Protein AF-A0A3N5G6T3-F1 (afdb_monomer_lite)

Sequence (82 aa):
MNKNTDWELIHSEPGPQLALFRTRYDLMKNPRNAKSLKAIVLETQDWVNVLALTPEQKILTVRQYRFGIGKSTTEIPAGLMD

Foldseek 3Di:
DPQDQDWDFPDKDWDDDDPFWTWIWTFTAGSPPRDTDTDIDTDHADKDFDFDADPVRDTDWDWDQDPVVRGTDTGTDMDGDD

Structure (mmCIF, N/CA/C/O backbone):
data_AF-A0A3N5G6T3-F1
#
_entry.id   AF-A0A3N5G6T3-F1
#
loop_
_atom_site.group_PDB
_atom_site.id
_atom_site.type_symbol
_atom_site.label_atom_id
_atom_site.label_alt_id
_atom_site.label_comp_id
_atom_site.label_asym_id
_atom_site.label_entity_id
_atom_site.label_seq_id
_atom_site.pdbx_PDB_ins_code
_atom_site.Cartn_x
_atom_site.Cartn_y
_atom_site.Cartn_z
_atom_site.occupancy
_atom_site.B_iso_or_equiv
_atom_site.auth_seq_id
_atom_site.auth_comp_id
_atom_site.auth_asym_id
_atom_site.auth_atom_id
_atom_site.pdbx_PDB_model_num
ATOM 1 N N . MET A 1 1 ? 33.315 6.833 6.098 1.00 49.47 1 MET A N 1
ATOM 2 C CA . MET A 1 1 ? 32.802 7.051 4.726 1.00 49.47 1 MET A CA 1
ATOM 3 C C . MET A 1 1 ? 31.290 6.917 4.772 1.00 49.47 1 MET A C 1
ATOM 5 O O . MET A 1 1 ? 30.818 5.825 5.070 1.00 49.47 1 MET A O 1
ATOM 9 N N . ASN A 1 2 ? 30.544 7.999 4.542 1.00 56.66 2 ASN A N 1
ATOM 10 C CA . ASN A 1 2 ? 29.088 7.923 4.400 1.00 56.66 2 ASN A CA 1
ATOM 11 C C . ASN A 1 2 ? 28.782 7.129 3.129 1.00 56.66 2 ASN A C 1
ATOM 13 O O . ASN A 1 2 ? 29.074 7.590 2.028 1.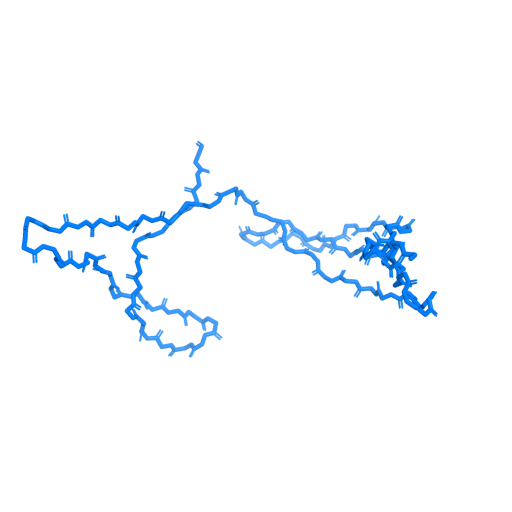00 56.66 2 ASN A O 1
ATOM 17 N N . LYS A 1 3 ? 28.271 5.903 3.272 1.00 70.62 3 LYS A N 1
ATOM 18 C CA . LYS A 1 3 ? 27.777 5.141 2.124 1.00 70.62 3 LYS A CA 1
ATOM 19 C C . LYS A 1 3 ? 26.444 5.756 1.721 1.00 70.62 3 LYS A C 1
ATOM 21 O O . LYS A 1 3 ? 25.510 5.714 2.512 1.00 70.62 3 LYS A O 1
ATOM 26 N N . ASN A 1 4 ? 26.382 6.323 0.520 1.00 79.75 4 ASN A N 1
ATOM 27 C CA . ASN A 1 4 ? 25.120 6.759 -0.061 1.00 79.75 4 ASN A CA 1
ATOM 28 C C . ASN A 1 4 ? 24.190 5.536 -0.196 1.00 79.75 4 ASN A C 1
ATOM 30 O O . ASN A 1 4 ? 24.573 4.531 -0.803 1.00 79.75 4 ASN A O 1
ATOM 34 N N . THR A 1 5 ? 23.019 5.590 0.439 1.00 88.69 5 THR A N 1
ATOM 35 C CA . THR A 1 5 ? 21.994 4.533 0.410 1.00 88.69 5 THR A CA 1
ATOM 36 C C . THR A 1 5 ? 20.923 4.777 -0.641 1.00 88.69 5 THR A C 1
ATOM 38 O O . THR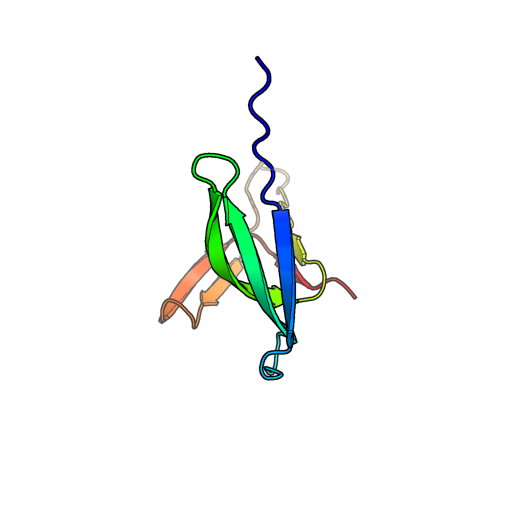 A 1 5 ? 20.091 3.895 -0.871 1.00 88.69 5 THR A O 1
ATOM 41 N N . ASP A 1 6 ? 20.957 5.939 -1.284 1.00 94.56 6 ASP A 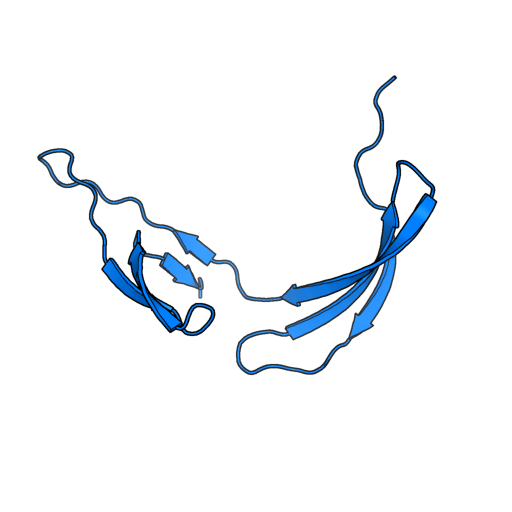N 1
ATOM 42 C CA . ASP A 1 6 ? 19.907 6.384 -2.180 1.00 94.56 6 ASP A CA 1
ATOM 43 C C . ASP A 1 6 ? 20.066 5.697 -3.533 1.00 94.56 6 ASP A C 1
ATOM 45 O O . ASP A 1 6 ? 21.154 5.626 -4.112 1.00 94.56 6 ASP A O 1
ATOM 49 N N . TRP A 1 7 ? 18.964 5.139 -4.022 1.00 96.50 7 TRP A N 1
ATOM 50 C CA . TRP A 1 7 ? 18.907 4.562 -5.356 1.00 96.50 7 TRP A CA 1
ATOM 51 C C . TRP A 1 7 ? 18.722 5.676 -6.383 1.00 96.50 7 TRP A C 1
ATOM 53 O O . TRP A 1 7 ? 17.894 6.565 -6.201 1.00 96.50 7 TRP A O 1
ATOM 63 N N . GLU A 1 8 ? 19.471 5.608 -7.478 1.00 97.19 8 GLU A N 1
ATOM 64 C CA . GLU A 1 8 ? 19.371 6.569 -8.579 1.00 97.19 8 GLU A CA 1
ATOM 65 C C . GLU A 1 8 ? 18.248 6.137 -9.531 1.00 97.19 8 GLU A C 1
ATOM 67 O O . GLU A 1 8 ? 18.267 5.013 -10.041 1.00 97.19 8 GLU A O 1
ATOM 72 N N . LEU A 1 9 ? 17.275 7.015 -9.777 1.00 97.56 9 LEU A N 1
ATOM 73 C CA . LEU A 1 9 ? 16.269 6.811 -10.818 1.00 97.56 9 LEU A CA 1
ATOM 74 C C . LEU A 1 9 ? 16.901 7.082 -12.188 1.00 97.56 9 LEU A C 1
ATOM 76 O O . LEU A 1 9 ? 17.291 8.208 -12.479 1.00 97.56 9 LEU A O 1
ATOM 80 N N . ILE A 1 10 ? 16.978 6.054 -13.034 1.00 98.00 10 ILE A N 1
ATOM 81 C CA . ILE A 1 10 ? 17.499 6.165 -14.403 1.00 98.00 10 ILE A CA 1
ATOM 82 C C . ILE A 1 10 ? 16.380 6.571 -15.367 1.0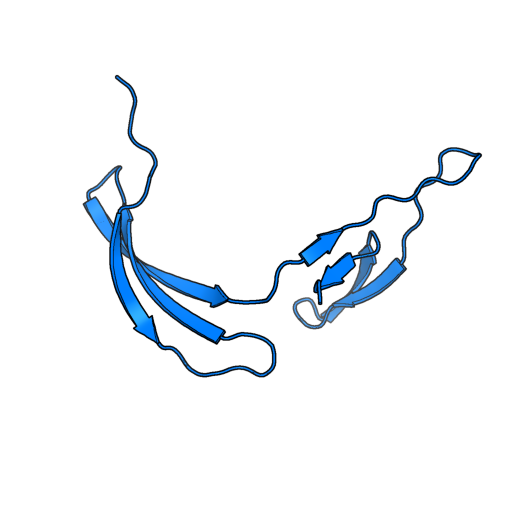0 98.00 10 ILE A C 1
ATOM 84 O O . ILE A 1 10 ? 16.578 7.405 -16.247 1.00 98.00 10 ILE A O 1
ATOM 88 N N . HIS A 1 11 ? 15.214 5.935 -15.242 1.00 97.56 11 HIS A N 1
ATOM 89 C CA . HIS A 1 11 ? 14.100 6.104 -16.169 1.00 97.56 11 HIS A CA 1
ATOM 90 C C . HIS A 1 11 ? 12.778 5.684 -15.522 1.00 97.56 11 HIS A C 1
ATOM 92 O O . HIS A 1 11 ? 12.761 4.720 -14.759 1.00 97.56 11 HIS A O 1
ATOM 98 N N . SER A 1 12 ? 11.687 6.357 -15.888 1.00 98.25 12 SER A N 1
ATOM 99 C CA . SER A 1 12 ? 10.319 5.990 -15.514 1.00 98.25 12 SER A CA 1
ATOM 100 C C . SER A 1 12 ? 9.455 5.856 -16.759 1.00 98.25 12 SER A C 1
ATOM 102 O O . SER A 1 12 ? 9.473 6.734 -17.623 1.00 98.25 12 SER A O 1
ATOM 104 N N . GLU A 1 13 ? 8.649 4.801 -16.812 1.00 97.88 13 GLU A N 1
ATOM 105 C CA . GLU A 1 13 ? 7.644 4.595 -17.858 1.00 97.88 13 GLU A CA 1
ATOM 106 C C . GLU A 1 13 ? 6.257 4.325 -17.248 1.00 97.88 13 GLU A C 1
ATOM 108 O O . GLU A 1 13 ? 6.159 3.694 -16.189 1.00 97.88 13 GLU A O 1
ATOM 113 N N . PRO A 1 14 ? 5.167 4.797 -17.882 1.00 97.81 14 PRO A N 1
ATOM 114 C CA . PRO A 1 14 ? 3.818 4.567 -17.384 1.00 97.81 14 PRO A CA 1
ATOM 115 C C . PRO A 1 14 ? 3.430 3.089 -17.499 1.00 97.81 14 PRO A C 1
ATOM 117 O O . PRO A 1 14 ? 3.732 2.417 -18.486 1.00 97.81 14 PRO A O 1
ATOM 120 N N . GLY A 1 15 ? 2.719 2.593 -16.493 1.00 97.06 15 GLY A N 1
ATOM 121 C CA . GLY A 1 15 ? 2.040 1.306 -16.524 1.00 97.06 15 GLY A CA 1
ATOM 122 C C . GLY A 1 15 ? 0.532 1.460 -16.769 1.00 97.06 15 GLY A C 1
ATOM 123 O O . GLY A 1 15 ? 0.034 2.566 -17.000 1.00 97.06 15 GLY A O 1
ATOM 124 N N . PRO A 1 16 ? -0.227 0.353 -16.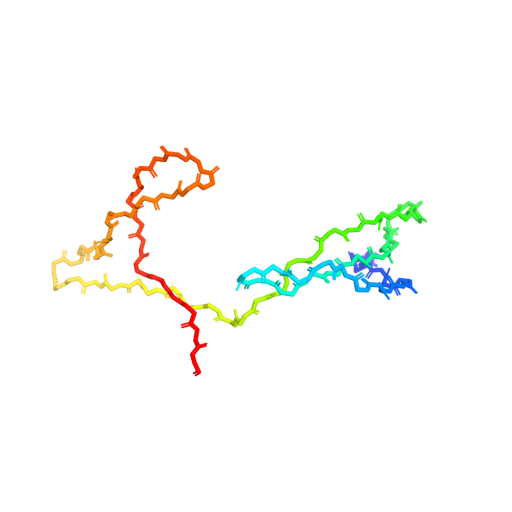733 1.00 97.50 16 PRO A N 1
ATOM 125 C CA . PRO A 1 16 ? -1.677 0.396 -16.881 1.00 97.50 16 PRO A CA 1
ATOM 126 C C . PRO A 1 16 ? -2.350 1.190 -15.751 1.00 97.50 16 PRO A C 1
ATOM 128 O O . PRO A 1 16 ? -1.950 1.119 -14.586 1.00 97.50 16 PRO A O 1
ATOM 131 N N . GLN A 1 17 ? -3.429 1.899 -16.078 1.00 95.62 17 GLN A N 1
ATOM 132 C CA . GLN A 1 17 ? -4.302 2.486 -15.065 1.00 95.62 17 GLN A CA 1
ATOM 133 C C . GLN A 1 17 ? -5.094 1.374 -14.369 1.00 95.62 17 GLN A C 1
ATOM 135 O O . GLN A 1 17 ? -5.775 0.587 -15.028 1.00 95.62 17 GLN A O 1
ATOM 140 N N . LEU A 1 18 ? -5.037 1.330 -13.039 1.00 95.31 18 LEU A N 1
ATOM 141 C CA . LEU A 1 18 ? -5.860 0.444 -12.221 1.00 95.31 18 LEU A CA 1
ATOM 142 C C . LEU A 1 18 ? -6.958 1.247 -11.521 1.00 95.31 18 LEU A C 1
ATOM 144 O O . LEU A 1 18 ? -6.891 2.471 -11.430 1.00 95.31 18 LEU A O 1
ATOM 148 N N . ALA A 1 19 ? -7.965 0.550 -10.994 1.00 91.88 19 ALA A N 1
ATOM 149 C CA . ALA A 1 19 ? -9.112 1.190 -10.350 1.00 91.88 19 ALA A CA 1
ATOM 150 C C . ALA A 1 19 ? -8.721 2.110 -9.176 1.00 91.88 19 ALA A C 1
ATOM 152 O O . ALA A 1 19 ? -9.332 3.155 -8.999 1.00 91.88 19 ALA A O 1
ATOM 153 N N . LEU A 1 20 ? -7.702 1.729 -8.397 1.00 89.69 20 LEU A N 1
ATOM 154 C CA . LEU A 1 20 ? -7.243 2.481 -7.219 1.00 89.69 20 LEU A CA 1
ATOM 155 C C . LEU A 1 20 ? -5.848 3.093 -7.380 1.00 89.69 20 LEU A C 1
ATOM 157 O O . LEU A 1 20 ? -5.439 3.893 -6.548 1.00 89.69 20 LEU A O 1
ATOM 161 N N . PHE A 1 21 ? -5.106 2.703 -8.419 1.00 95.00 21 PHE A N 1
ATOM 162 C CA . PHE A 1 21 ? -3.690 3.037 -8.540 1.00 95.00 21 PHE A CA 1
ATOM 163 C C . PHE A 1 21 ? -3.358 3.523 -9.941 1.00 95.00 21 PHE A C 1
ATOM 165 O O . PHE A 1 21 ? -3.727 2.889 -10.935 1.00 95.00 21 PHE A O 1
ATOM 172 N N . ARG A 1 22 ? -2.577 4.600 -10.013 1.00 96.69 22 ARG A N 1
ATOM 173 C CA . ARG A 1 22 ? -1.735 4.845 -11.186 1.00 96.69 22 ARG A CA 1
ATOM 174 C C . ARG A 1 22 ? -0.505 3.961 -11.041 1.00 96.69 22 ARG A C 1
ATOM 176 O O . ARG A 1 22 ? -0.018 3.765 -9.930 1.00 96.69 22 ARG A O 1
ATOM 183 N N . THR A 1 23 ? -0.025 3.387 -12.132 1.00 98.06 23 THR A N 1
ATOM 184 C CA . THR A 1 23 ? 1.149 2.515 -12.068 1.00 98.06 23 THR A CA 1
ATOM 185 C C . THR A 1 23 ? 2.264 3.062 -12.936 1.00 98.06 23 THR A C 1
ATOM 187 O O . THR A 1 23 ? 2.013 3.664 -13.983 1.00 98.06 23 THR A O 1
ATOM 190 N N . ARG A 1 24 ? 3.504 2.860 -12.493 1.00 98.25 24 ARG A N 1
ATOM 191 C CA . ARG A 1 24 ? 4.705 3.136 -13.281 1.00 98.25 24 ARG A CA 1
ATOM 192 C C . ARG A 1 24 ? 5.776 2.091 -13.014 1.00 98.25 24 ARG A C 1
ATOM 194 O O . ARG A 1 24 ? 5.767 1.422 -11.976 1.00 98.25 24 ARG A O 1
ATOM 201 N N . TYR A 1 25 ? 6.700 1.970 -13.954 1.00 98.44 25 TYR A N 1
ATOM 202 C CA . TYR A 1 25 ? 7.902 1.172 -13.789 1.00 98.44 25 TYR A CA 1
ATOM 203 C C . TYR A 1 25 ? 9.115 2.088 -13.721 1.00 98.44 25 TYR A C 1
ATOM 205 O O . TYR A 1 25 ? 9.405 2.806 -14.676 1.00 98.44 25 TYR A O 1
ATOM 213 N N . ASP A 1 26 ? 9.835 2.016 -12.605 1.00 98.31 26 ASP A N 1
ATOM 214 C CA . ASP A 1 26 ? 11.026 2.823 -12.361 1.00 98.31 26 ASP A CA 1
ATOM 215 C C . ASP A 1 26 ? 12.270 1.942 -12.512 1.00 98.31 26 ASP A C 1
ATOM 217 O O . ASP A 1 26 ? 12.442 0.941 -11.809 1.00 98.31 26 ASP A O 1
ATOM 221 N N . LEU A 1 27 ? 13.155 2.294 -13.444 1.00 98.38 27 LEU A N 1
ATOM 222 C CA . LEU A 1 27 ? 14.472 1.683 -13.559 1.00 98.38 27 LEU A CA 1
ATOM 223 C C . LEU A 1 27 ? 15.407 2.347 -12.546 1.00 98.38 27 LEU A C 1
ATOM 225 O O . LEU A 1 27 ? 15.870 3.467 -12.752 1.00 98.38 27 LEU A O 1
ATOM 229 N N . MET A 1 28 ? 15.699 1.636 -11.462 1.00 98.06 28 MET A N 1
ATOM 230 C CA . MET A 1 28 ? 16.463 2.139 -10.322 1.00 98.06 28 MET A CA 1
ATOM 231 C C . MET A 1 28 ? 17.851 1.499 -10.276 1.00 98.06 28 MET A C 1
ATOM 233 O O . MET A 1 28 ? 17.974 0.277 -10.378 1.00 98.06 28 MET A O 1
ATOM 237 N N . LYS A 1 29 ? 18.904 2.290 -10.061 1.00 97.69 29 LYS A N 1
ATOM 238 C CA . LYS A 1 29 ? 20.281 1.809 -9.894 1.00 97.69 29 LYS A CA 1
ATOM 239 C C . LYS A 1 29 ? 20.622 1.634 -8.420 1.00 97.69 29 LYS A C 1
ATOM 241 O O . LYS A 1 29 ? 20.511 2.564 -7.624 1.00 97.69 29 LYS A O 1
ATOM 246 N N . ASN A 1 30 ? 21.092 0.446 -8.061 1.00 95.62 30 ASN A N 1
ATOM 247 C CA . ASN A 1 30 ? 21.503 0.137 -6.699 1.00 95.62 30 ASN A CA 1
ATOM 248 C C . ASN A 1 30 ? 22.868 0.782 -6.385 1.00 95.62 30 ASN A C 1
ATOM 250 O O . ASN A 1 30 ? 23.857 0.447 -7.049 1.00 95.62 30 ASN A O 1
ATOM 254 N N . PRO A 1 31 ? 22.984 1.617 -5.334 1.00 94.69 31 PRO A N 1
ATOM 255 C CA . PRO A 1 31 ? 24.232 2.315 -5.015 1.00 94.69 31 PRO A CA 1
ATOM 256 C C . PRO A 1 31 ? 25.339 1.374 -4.513 1.00 94.69 31 PRO A C 1
ATOM 258 O O . PRO A 1 31 ? 26.511 1.741 -4.497 1.00 94.69 31 PRO A O 1
ATOM 261 N N . ARG A 1 32 ? 25.002 0.138 -4.111 1.00 93.94 32 ARG A N 1
ATOM 262 C CA . ARG A 1 32 ? 25.962 -0.828 -3.549 1.00 93.94 32 ARG A CA 1
ATOM 263 C C . ARG A 1 32 ? 26.715 -1.636 -4.601 1.00 93.94 32 ARG A C 1
ATOM 265 O O . ARG A 1 32 ? 27.819 -2.089 -4.323 1.00 93.94 32 ARG A O 1
ATOM 272 N N . ASN A 1 33 ? 26.103 -1.896 -5.756 1.00 94.62 33 ASN A N 1
ATOM 273 C CA . ASN A 1 33 ? 26.664 -2.795 -6.774 1.00 94.62 33 ASN A CA 1
ATOM 274 C C . ASN A 1 33 ? 26.423 -2.335 -8.219 1.00 94.62 33 ASN A C 1
ATOM 276 O O . ASN A 1 33 ? 26.697 -3.099 -9.141 1.00 94.62 33 ASN A O 1
ATOM 280 N N . ALA A 1 34 ? 25.888 -1.126 -8.408 1.00 94.44 34 ALA A N 1
ATOM 281 C CA . ALA A 1 34 ? 25.571 -0.520 -9.699 1.00 94.44 34 ALA A CA 1
ATOM 282 C C . ALA A 1 34 ? 24.600 -1.318 -10.593 1.00 94.44 34 ALA A C 1
ATOM 284 O O . ALA A 1 34 ? 24.400 -0.941 -11.746 1.00 94.44 34 ALA A O 1
ATOM 285 N N . LYS A 1 35 ? 23.969 -2.388 -10.088 1.00 96.88 35 LYS A N 1
ATOM 286 C CA . LYS A 1 35 ? 22.960 -3.140 -10.841 1.00 96.88 35 LYS A CA 1
ATOM 287 C C . LYS A 1 35 ? 21.653 -2.360 -10.894 1.00 96.88 35 LYS A C 1
ATOM 289 O O . LYS A 1 35 ? 21.246 -1.768 -9.893 1.00 96.88 35 LYS A O 1
ATOM 294 N N . SER A 1 36 ? 20.979 -2.429 -12.035 1.00 97.12 36 SER A N 1
ATOM 295 C CA . SER A 1 36 ? 19.653 -1.842 -12.210 1.00 97.12 36 SER A CA 1
ATOM 296 C C . SER A 1 36 ? 18.545 -2.840 -11.867 1.00 97.12 36 SER A C 1
ATOM 298 O O . SER A 1 36 ? 18.672 -4.038 -12.123 1.00 97.12 36 SER A O 1
ATOM 300 N N . LEU A 1 37 ? 17.453 -2.336 -11.298 1.00 97.38 37 LEU A N 1
ATOM 301 C CA . LEU A 1 37 ? 16.222 -3.060 -10.992 1.00 97.38 37 LEU A CA 1
ATOM 302 C C . LEU A 1 37 ? 15.051 -2.306 -11.616 1.00 97.38 37 LEU A C 1
ATOM 304 O O . LEU A 1 37 ? 14.946 -1.096 -11.445 1.00 97.38 37 LEU A O 1
ATOM 308 N N . LYS A 1 38 ? 14.149 -3.022 -12.285 1.00 97.75 38 LYS A N 1
ATOM 309 C CA . LYS A 1 38 ? 12.860 -2.467 -12.704 1.00 97.75 38 LYS A CA 1
ATOM 310 C C . LYS A 1 38 ? 11.865 -2.613 -11.551 1.00 97.75 38 LYS A C 1
ATOM 312 O O . LYS A 1 38 ? 11.352 -3.706 -11.317 1.00 97.75 38 LYS A O 1
ATOM 317 N N . ALA A 1 39 ? 11.653 -1.541 -10.797 1.00 97.69 39 ALA A N 1
ATOM 318 C CA . ALA A 1 39 ? 10.707 -1.492 -9.692 1.00 97.69 39 ALA A CA 1
ATOM 319 C C . ALA A 1 39 ? 9.284 -1.243 -10.211 1.00 97.69 39 ALA A C 1
ATOM 321 O O . ALA A 1 39 ? 9.082 -0.455 -11.131 1.00 97.69 39 ALA A O 1
ATOM 322 N N . ILE A 1 40 ? 8.302 -1.914 -9.609 1.00 97.88 40 ILE A N 1
ATOM 323 C CA . ILE A 1 40 ? 6.879 -1.655 -9.849 1.00 97.88 40 ILE A CA 1
ATOM 324 C C . ILE A 1 40 ? 6.424 -0.653 -8.797 1.00 97.88 40 ILE A C 1
ATOM 326 O O . ILE A 1 40 ? 6.548 -0.927 -7.602 1.00 97.88 40 ILE A O 1
ATOM 330 N N . VAL A 1 41 ? 5.889 0.483 -9.232 1.00 97.50 41 VAL A N 1
ATOM 331 C CA . VAL A 1 41 ? 5.386 1.529 -8.341 1.00 97.50 41 VAL A CA 1
ATOM 332 C C . VAL A 1 41 ? 3.879 1.660 -8.527 1.00 97.50 41 VAL A C 1
ATOM 334 O O . VAL A 1 41 ? 3.391 1.827 -9.645 1.00 97.50 41 VAL A O 1
ATOM 337 N N . LEU A 1 42 ? 3.153 1.561 -7.413 1.00 96.81 42 LEU A N 1
ATOM 338 C CA . LEU A 1 42 ? 1.720 1.827 -7.326 1.00 96.81 42 LEU A CA 1
ATOM 339 C C . LEU A 1 42 ? 1.538 3.180 -6.641 1.00 96.81 42 LEU A C 1
ATOM 341 O O . LEU A 1 42 ? 1.819 3.320 -5.453 1.00 96.81 42 LEU A O 1
ATOM 345 N N . GLU A 1 43 ? 1.097 4.172 -7.398 1.00 95.19 43 GLU A N 1
ATOM 346 C CA . GLU A 1 43 ? 0.832 5.516 -6.901 1.00 95.19 43 GLU A CA 1
ATOM 347 C C . GLU A 1 43 ? -0.636 5.627 -6.478 1.00 95.19 43 GLU A C 1
ATOM 349 O O . GLU A 1 43 ? -1.549 5.263 -7.227 1.00 95.19 43 GLU A O 1
ATOM 354 N N . THR A 1 44 ? -0.852 6.148 -5.275 1.00 94.00 44 THR A N 1
ATOM 355 C CA . THR A 1 44 ? -2.159 6.413 -4.665 1.00 94.00 44 THR A CA 1
ATOM 356 C C . THR A 1 44 ? -2.109 7.767 -3.963 1.00 94.00 44 THR A C 1
ATOM 358 O O . THR A 1 44 ? -1.024 8.302 -3.740 1.00 94.00 44 THR A O 1
ATOM 361 N N . GLN A 1 45 ? -3.273 8.314 -3.616 1.00 91.50 45 GLN A N 1
ATOM 362 C CA . GLN A 1 45 ? -3.359 9.451 -2.700 1.00 91.50 45 GLN A CA 1
ATOM 363 C C . GLN A 1 45 ? -2.733 9.105 -1.344 1.00 91.50 45 GLN A C 1
ATOM 365 O O . GLN A 1 45 ? -2.627 7.927 -0.975 1.00 91.50 45 GLN A O 1
ATOM 370 N N . ASP A 1 46 ? -2.353 10.146 -0.609 1.00 92.81 46 ASP A N 1
ATOM 371 C CA . ASP A 1 46 ? -1.835 10.004 0.742 1.00 92.81 46 ASP A CA 1
ATOM 372 C C . ASP A 1 46 ? -2.849 9.303 1.657 1.00 92.81 46 ASP A C 1
ATOM 374 O O . ASP A 1 46 ? -4.066 9.358 1.463 1.00 92.81 46 ASP A O 1
ATOM 378 N N . TRP A 1 47 ? -2.331 8.622 2.677 1.00 94.12 47 TRP A N 1
ATOM 379 C CA . TRP A 1 47 ? -3.117 7.789 3.579 1.00 94.12 47 TRP A CA 1
ATOM 380 C C . TRP A 1 47 ? -2.836 8.169 5.032 1.00 94.12 47 TRP A C 1
ATOM 382 O O . TRP A 1 47 ? -1.684 8.364 5.424 1.00 94.12 47 TRP A O 1
ATOM 392 N N . VAL A 1 48 ? -3.880 8.198 5.861 1.00 96.56 48 VAL A N 1
ATOM 393 C CA . VAL A 1 48 ? -3.779 8.419 7.310 1.00 96.56 48 VAL A CA 1
ATOM 394 C C . VAL A 1 48 ? -4.149 7.179 8.111 1.00 96.56 48 VAL A C 1
ATOM 396 O O . VAL A 1 48 ? -5.065 6.433 7.766 1.00 96.56 48 VAL A O 1
ATOM 399 N N . ASN A 1 49 ? -3.435 6.970 9.214 1.00 96.94 49 ASN A N 1
ATOM 400 C CA . ASN A 1 49 ? -3.745 5.961 10.221 1.00 96.94 49 ASN A CA 1
ATOM 401 C C . ASN A 1 49 ? -4.105 6.670 11.527 1.00 96.94 49 ASN A C 1
ATOM 403 O O . ASN A 1 49 ? -3.424 7.617 11.921 1.00 96.94 49 ASN A O 1
ATOM 407 N N . VAL A 1 50 ? -5.150 6.206 12.209 1.00 97.12 50 VAL A N 1
ATOM 408 C CA . VAL A 1 50 ? -5.654 6.825 13.438 1.00 97.12 50 VAL A CA 1
ATOM 409 C C . VAL A 1 50 ? -5.463 5.872 14.608 1.00 97.12 50 VAL A C 1
ATOM 411 O O . VAL A 1 50 ? -6.028 4.783 14.632 1.00 97.12 50 VAL A O 1
ATOM 414 N N . LEU A 1 51 ? -4.709 6.305 15.618 1.00 97.31 51 LEU A N 1
ATOM 415 C CA . LEU A 1 51 ? -4.589 5.601 16.893 1.00 97.31 51 LEU A CA 1
ATOM 416 C C . LEU A 1 51 ? -5.425 6.326 17.953 1.00 97.31 51 LEU A C 1
ATOM 418 O O . LEU A 1 51 ? -4.966 7.291 18.558 1.00 97.31 51 LEU A O 1
ATOM 422 N N . ALA A 1 52 ? -6.660 5.873 18.165 1.00 97.44 52 ALA A N 1
ATOM 423 C CA . ALA A 1 52 ? -7.556 6.452 19.164 1.00 97.44 52 ALA A CA 1
ATOM 424 C C . ALA A 1 52 ? -7.524 5.656 20.476 1.00 97.44 52 ALA A C 1
ATOM 426 O O . ALA A 1 52 ? -7.549 4.421 20.466 1.00 97.44 52 ALA A O 1
ATOM 427 N N . LEU A 1 53 ? -7.497 6.379 21.599 1.00 98.12 53 LEU A N 1
ATOM 428 C CA . LEU A 1 53 ? -7.498 5.824 22.951 1.00 98.12 53 LEU A CA 1
ATOM 429 C C . LEU A 1 53 ? -8.832 6.103 23.648 1.00 98.12 53 LEU A C 1
ATOM 431 O O . LEU A 1 53 ? -9.358 7.212 23.568 1.00 98.12 53 LEU A O 1
ATOM 435 N N . THR A 1 54 ? -9.361 5.110 24.360 1.00 97.62 54 THR A N 1
ATOM 436 C CA . THR A 1 54 ? -10.468 5.323 25.306 1.00 97.62 54 THR A CA 1
ATOM 437 C C . THR A 1 54 ? -9.944 5.931 26.615 1.00 97.62 54 THR A C 1
ATOM 439 O O . THR A 1 54 ? -8.736 5.864 26.873 1.00 97.62 54 THR A O 1
ATOM 442 N N . PRO A 1 55 ? -10.813 6.485 27.486 1.00 98.12 55 PRO A N 1
ATOM 443 C CA . PRO A 1 55 ? -10.403 6.960 28.813 1.00 98.12 55 PRO A CA 1
ATOM 444 C C . PRO A 1 55 ? -9.690 5.891 29.659 1.00 98.12 55 PRO A C 1
ATOM 446 O O . PRO A 1 55 ? -8.810 6.207 30.454 1.00 98.12 55 PRO A O 1
ATOM 449 N N . GLU A 1 56 ? -10.005 4.613 29.438 1.00 98.31 56 GLU A N 1
ATOM 450 C CA . GLU A 1 56 ? -9.381 3.452 30.088 1.00 98.31 56 GLU A CA 1
ATOM 451 C C . GLU A 1 56 ? -8.096 2.978 29.384 1.00 98.31 56 GLU A C 1
ATOM 453 O O . GLU A 1 56 ? -7.642 1.860 29.622 1.00 98.31 56 GLU A O 1
ATOM 458 N N . GLN A 1 57 ? -7.522 3.795 28.496 1.00 97.38 57 GLN A N 1
ATOM 459 C CA . GLN A 1 57 ? -6.288 3.513 27.750 1.00 97.38 57 GLN A CA 1
ATOM 460 C C . GLN A 1 57 ? -6.363 2.281 26.834 1.00 97.38 57 GLN A C 1
ATOM 462 O O . GLN A 1 57 ? -5.354 1.632 26.552 1.00 97.38 57 GLN A O 1
ATOM 467 N N . LYS A 1 58 ? -7.555 1.953 26.326 1.00 98.06 58 LYS A N 1
ATOM 468 C CA . LYS A 1 58 ? -7.718 0.906 25.307 1.00 98.06 58 LYS A CA 1
ATOM 469 C C . LYS A 1 58 ? -7.604 1.501 23.908 1.00 98.06 58 LYS A C 1
ATOM 471 O O . LYS A 1 58 ? -8.020 2.633 23.687 1.00 98.06 58 LYS A O 1
ATOM 476 N N . ILE A 1 59 ? -7.088 0.721 22.959 1.00 98.12 59 ILE A N 1
ATOM 477 C CA . ILE A 1 59 ? -6.977 1.131 21.552 1.00 98.12 59 ILE A CA 1
ATOM 478 C C . ILE A 1 59 ? -8.278 0.798 20.818 1.00 98.12 59 ILE A C 1
ATOM 480 O O . ILE A 1 59 ? -8.726 -0.353 20.828 1.00 98.12 59 ILE A O 1
ATOM 484 N N . LEU A 1 60 ? -8.861 1.792 20.147 1.00 97.75 60 LEU A N 1
ATOM 485 C CA . LEU A 1 60 ? -9.974 1.570 19.230 1.00 97.75 60 LEU A CA 1
ATOM 486 C C . LEU A 1 60 ? -9.470 0.884 17.956 1.00 97.75 60 LEU A C 1
ATOM 488 O O . LEU A 1 60 ? -8.515 1.333 17.324 1.00 97.75 60 LEU A O 1
ATOM 492 N N . THR A 1 61 ? -10.138 -0.202 17.575 1.00 98.31 61 THR A N 1
ATOM 493 C CA . THR A 1 61 ? -9.806 -0.996 16.386 1.00 98.31 61 THR A CA 1
ATOM 494 C C . THR A 1 61 ? -11.050 -1.272 15.551 1.00 98.31 61 THR A C 1
ATOM 496 O O . THR A 1 61 ? -12.179 -1.155 16.029 1.00 98.31 61 THR A O 1
ATOM 499 N N . VAL A 1 62 ? -10.833 -1.659 14.297 1.00 98.00 62 VAL A N 1
ATOM 500 C CA . VAL A 1 62 ? -11.860 -2.124 13.362 1.00 98.00 62 VAL A CA 1
ATOM 501 C C . VAL A 1 62 ? -11.555 -3.548 12.910 1.00 98.00 62 VAL A C 1
ATOM 503 O O . VAL A 1 62 ? -10.408 -3.996 12.930 1.00 98.00 62 VAL A O 1
ATOM 506 N N . ARG A 1 63 ? -12.597 -4.271 12.489 1.00 98.19 63 ARG A N 1
ATOM 507 C CA . ARG A 1 63 ? -12.475 -5.576 11.828 1.00 98.19 63 ARG A CA 1
ATOM 508 C C . ARG A 1 63 ? -12.783 -5.406 10.349 1.00 98.19 63 ARG A C 1
ATOM 510 O O . ARG A 1 63 ? -13.921 -5.106 10.003 1.00 98.19 63 ARG A O 1
ATOM 517 N N . GLN A 1 64 ? -11.787 -5.610 9.494 1.00 98.38 64 GLN A N 1
ATOM 518 C CA . GLN A 1 64 ? -11.903 -5.375 8.055 1.00 98.38 64 GLN A CA 1
ATOM 519 C C . GLN A 1 64 ? -11.483 -6.610 7.259 1.00 98.38 64 GLN A C 1
ATOM 521 O O . GLN A 1 64 ? -10.492 -7.254 7.589 1.00 98.38 64 GLN A O 1
ATOM 526 N N . TYR A 1 65 ? -12.223 -6.941 6.198 1.00 98.06 65 TYR A N 1
ATOM 527 C CA . TYR A 1 65 ? -11.827 -7.991 5.259 1.00 98.06 65 TYR A CA 1
ATOM 528 C C . TYR A 1 65 ? -10.774 -7.462 4.278 1.00 98.06 65 TYR A C 1
ATOM 530 O O . TYR A 1 65 ? -11.003 -6.477 3.576 1.00 98.06 65 TYR A O 1
ATOM 538 N N . ARG A 1 66 ? -9.608 -8.113 4.217 1.00 97.19 66 ARG A N 1
ATOM 539 C CA . ARG A 1 66 ? -8.493 -7.736 3.341 1.00 97.19 66 ARG A CA 1
ATOM 540 C C . ARG A 1 66 ? -8.392 -8.707 2.169 1.00 97.19 66 ARG A C 1
ATOM 542 O O . ARG A 1 66 ? -7.862 -9.806 2.314 1.00 97.19 66 ARG A O 1
ATOM 549 N N . PHE A 1 67 ? -8.836 -8.266 0.989 1.00 96.06 67 PHE A N 1
ATOM 550 C CA . PHE A 1 67 ? -8.829 -9.070 -0.243 1.00 96.06 67 PHE A CA 1
ATOM 551 C C . PHE A 1 67 ? -7.457 -9.665 -0.581 1.00 96.06 67 PHE A C 1
ATOM 553 O O . PHE A 1 67 ? -7.381 -10.844 -0.905 1.00 96.06 67 PHE A O 1
ATOM 560 N N . GLY A 1 68 ? -6.372 -8.894 -0.434 1.00 94.06 68 GLY A N 1
ATOM 561 C CA . GLY A 1 68 ? -5.016 -9.352 -0.776 1.00 94.06 68 GLY A CA 1
ATOM 562 C C . GLY A 1 68 ? -4.523 -10.566 0.022 1.00 94.06 68 GLY A C 1
ATOM 563 O O . GLY A 1 68 ? -3.602 -11.246 -0.413 1.00 94.06 68 GLY A O 1
ATOM 564 N N . ILE A 1 69 ? -5.142 -10.855 1.170 1.00 97.12 69 ILE A N 1
ATOM 565 C CA . ILE A 1 69 ? -4.818 -12.006 2.027 1.00 97.12 69 ILE A CA 1
ATOM 566 C C . ILE A 1 69 ? -6.040 -12.895 2.314 1.00 97.12 69 ILE A C 1
ATOM 568 O O . ILE A 1 69 ? -5.936 -13.840 3.094 1.00 97.12 69 ILE A O 1
ATOM 572 N N . GLY A 1 70 ? -7.199 -12.580 1.728 1.00 98.19 70 GLY A N 1
ATOM 573 C CA . GLY A 1 70 ? -8.428 -13.369 1.814 1.00 98.19 70 GLY A CA 1
ATOM 574 C C . GLY A 1 70 ? -9.035 -13.537 3.212 1.00 98.19 70 GLY A C 1
ATOM 575 O O . GLY A 1 70 ? -9.763 -14.505 3.431 1.00 98.19 70 GLY A O 1
ATOM 576 N N . LYS A 1 71 ? -8.753 -12.649 4.176 1.00 98.50 71 LYS A N 1
ATOM 577 C CA . LYS A 1 71 ? -9.215 -12.805 5.570 1.00 98.50 71 LYS A CA 1
ATOM 578 C C . LYS A 1 71 ? -9.607 -11.492 6.240 1.00 98.50 71 LYS A C 1
ATOM 580 O O . LYS A 1 71 ? -9.134 -10.426 5.853 1.00 98.50 71 LYS A O 1
ATOM 585 N N . SER A 1 72 ? -10.425 -11.597 7.287 1.00 98.38 72 SER A N 1
ATOM 586 C CA . SER A 1 72 ? -10.706 -10.486 8.199 1.00 98.38 72 SER A CA 1
ATOM 587 C C . SER A 1 72 ? -9.564 -10.284 9.191 1.00 98.38 72 SER A C 1
ATOM 589 O O . SER A 1 72 ? -9.105 -11.235 9.825 1.00 98.38 72 SER A O 1
ATOM 591 N N . THR A 1 73 ? -9.132 -9.040 9.344 1.00 98.19 73 THR A N 1
ATOM 592 C CA . THR A 1 73 ? -8.046 -8.603 10.226 1.00 98.19 73 THR A CA 1
ATOM 593 C C . THR A 1 73 ? -8.548 -7.573 11.231 1.00 98.19 73 THR A C 1
ATOM 595 O O . THR A 1 73 ? -9.504 -6.846 10.965 1.00 98.19 73 THR A O 1
ATOM 598 N N . THR A 1 74 ? -7.921 -7.543 12.410 1.00 98.19 74 THR A N 1
ATOM 599 C CA . THR A 1 74 ? -8.098 -6.468 13.396 1.00 98.19 74 THR A CA 1
ATOM 600 C C . THR A 1 74 ? -7.043 -5.407 13.136 1.00 98.19 74 THR A C 1
ATOM 602 O O . THR A 1 74 ? -5.855 -5.728 13.102 1.00 98.19 74 THR A O 1
ATOM 605 N N . GLU A 1 75 ? -7.471 -4.165 12.942 1.00 97.94 75 GLU A N 1
ATOM 606 C CA . GLU A 1 75 ? -6.613 -3.075 12.480 1.00 97.94 75 GLU A CA 1
ATOM 607 C C . GLU A 1 75 ? -6.975 -1.760 13.171 1.00 97.94 75 GLU A C 1
ATOM 609 O O . GLU A 1 75 ? -8.071 -1.609 13.713 1.00 97.94 75 GLU A O 1
ATOM 614 N N . ILE A 1 76 ? -6.059 -0.795 13.141 1.00 97.69 76 ILE A N 1
ATOM 615 C CA . ILE A 1 76 ? -6.397 0.592 13.465 1.00 97.69 76 ILE A CA 1
ATOM 616 C C . ILE A 1 76 ? -7.206 1.206 12.310 1.00 97.69 76 ILE A C 1
ATOM 618 O O . ILE A 1 76 ? -6.983 0.831 11.155 1.00 97.69 76 ILE A O 1
ATOM 622 N N . PRO A 1 77 ? -8.146 2.129 12.583 1.00 97.50 77 PRO A N 1
ATOM 623 C CA . PRO A 1 77 ? -8.821 2.866 11.525 1.00 97.50 77 PRO A CA 1
ATOM 624 C C . PRO A 1 77 ? -7.811 3.588 10.631 1.00 97.50 77 PRO A C 1
ATOM 626 O O . PRO A 1 77 ? -6.852 4.193 11.115 1.00 97.50 77 PRO A O 1
ATOM 629 N N . ALA A 1 78 ? -8.035 3.530 9.324 1.00 96.06 78 ALA A N 1
ATOM 630 C CA . ALA A 1 78 ? -7.160 4.151 8.348 1.00 96.06 78 ALA A CA 1
ATOM 631 C C . ALA A 1 78 ? -7.951 4.465 7.068 1.00 96.06 78 ALA A C 1
ATOM 633 O O . ALA A 1 78 ? -8.889 3.737 6.738 1.00 96.06 78 ALA A O 1
ATOM 634 N N . GLY A 1 79 ? -7.565 5.507 6.333 1.00 93.94 79 GLY A N 1
ATOM 635 C CA . GLY A 1 79 ? -8.195 5.856 5.058 1.00 93.94 79 GLY A CA 1
ATOM 636 C C . GLY A 1 79 ? -7.344 6.781 4.191 1.00 93.94 79 GLY A C 1
ATOM 637 O O . GLY A 1 79 ? -6.363 7.356 4.662 1.00 93.94 79 GLY A O 1
ATOM 638 N N . LEU A 1 80 ? -7.738 6.901 2.924 1.00 93.06 80 LEU A N 1
ATOM 639 C CA . LEU A 1 80 ? -7.193 7.891 1.994 1.00 93.06 80 LEU A CA 1
ATOM 640 C C . LEU A 1 80 ? -7.584 9.306 2.441 1.00 93.06 80 LEU A C 1
ATOM 642 O O . LEU A 1 80 ? -8.665 9.495 3.005 1.00 93.06 80 LEU A O 1
ATOM 646 N N . MET A 1 81 ? -6.702 10.271 2.201 1.00 90.62 81 MET A N 1
ATOM 647 C CA . MET A 1 81 ? -6.998 11.694 2.368 1.00 90.62 81 MET A CA 1
ATOM 648 C C . MET A 1 81 ? -7.639 12.262 1.096 1.00 90.62 81 MET A C 1
ATOM 650 O O . MET A 1 81 ? -7.192 11.920 0.004 1.00 90.62 81 MET A O 1
ATOM 654 N N . ASP A 1 82 ? -8.645 13.126 1.263 1.00 83.62 82 ASP A N 1
ATOM 655 C CA . ASP A 1 82 ? -9.240 13.966 0.205 1.00 83.62 82 ASP A CA 1
ATOM 656 C C . ASP A 1 82 ? -8.601 15.365 0.211 1.00 83.62 82 ASP A C 1
ATOM 658 O O . ASP A 1 82 ? -8.381 15.894 1.330 1.00 83.62 82 ASP A O 1
#

Secondary structure (DSSP, 8-state):
-----PPEEEEEEE----SS-EEEEEEEE-TTT--EEEEEEEE---EEE---B-TTSPBP-EEEEEGGGTEEEEE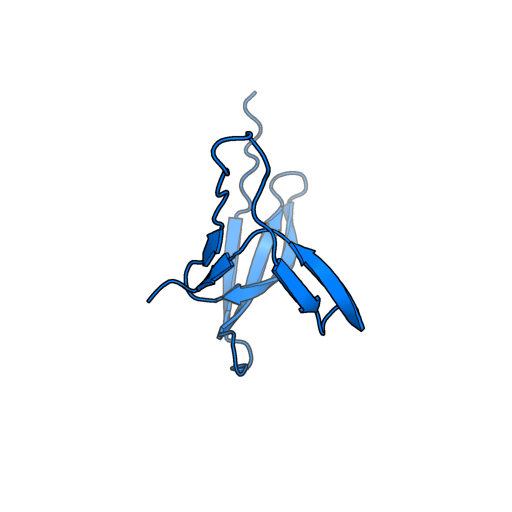--EEE--

pLDDT: mean 94.79, std 7.84, range [49.47, 98.5]

Radius of gyration: 18.88 Å; chains: 1; bounding box: 45×27×48 Å